Protein AF-A0A2I0VAU4-F1 (afdb_monomer_lite)

Structure (mmCIF, N/CA/C/O backbone):
data_AF-A0A2I0VAU4-F1
#
_entry.id   AF-A0A2I0VAU4-F1
#
loop_
_atom_site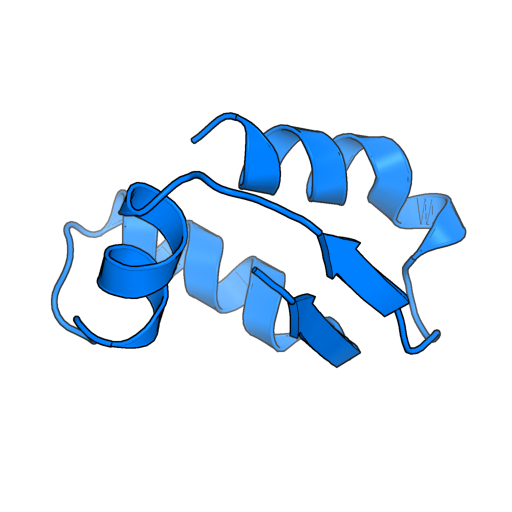.group_PDB
_atom_site.id
_atom_site.type_symbol
_atom_site.label_atom_id
_atom_site.label_alt_id
_atom_site.label_comp_id
_atom_site.label_asym_id
_atom_site.label_entity_id
_atom_site.label_seq_id
_atom_site.pdbx_PDB_ins_code
_atom_site.Cartn_x
_atom_site.Cartn_y
_atom_site.Cartn_z
_atom_site.occupancy
_atom_site.B_iso_or_equiv
_atom_site.auth_seq_id
_atom_site.auth_comp_id
_atom_site.auth_asym_id
_atom_site.auth_atom_id
_atom_site.pdbx_PDB_model_num
ATOM 1 N N . MET A 1 1 ? 0.043 10.058 3.981 1.00 61.97 1 MET A N 1
ATOM 2 C CA . MET A 1 1 ? 0.470 10.258 2.577 1.00 61.97 1 MET A CA 1
ATOM 3 C C . MET A 1 1 ? 1.925 9.849 2.328 1.00 61.97 1 MET A C 1
ATOM 5 O O . MET A 1 1 ? 2.210 9.343 1.254 1.00 61.97 1 MET A O 1
ATOM 9 N N . GLU A 1 2 ? 2.817 10.002 3.314 1.00 72.88 2 GLU A N 1
ATOM 10 C CA . GLU A 1 2 ? 4.252 9.638 3.261 1.00 72.88 2 GLU A CA 1
ATOM 11 C C . GLU A 1 2 ? 4.540 8.242 2.674 1.00 72.88 2 GLU A C 1
ATOM 13 O O . GLU A 1 2 ? 5.355 8.100 1.767 1.00 72.88 2 GLU A O 1
ATOM 18 N N . ILE A 1 3 ? 3.821 7.208 3.122 1.00 77.81 3 ILE A N 1
ATOM 19 C CA . ILE A 1 3 ? 4.061 5.821 2.682 1.00 77.81 3 ILE A CA 1
ATOM 20 C C . ILE A 1 3 ? 3.725 5.623 1.201 1.00 77.81 3 I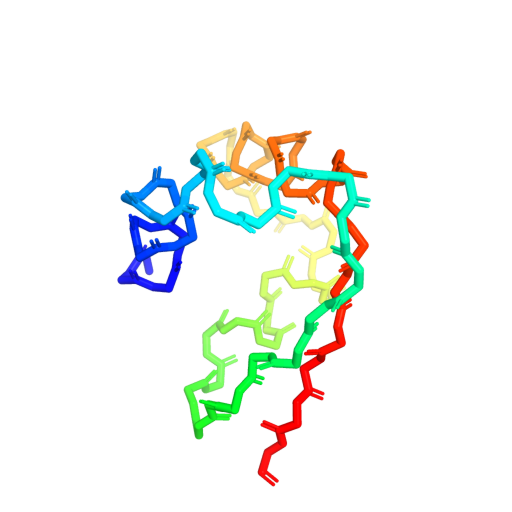LE A C 1
ATOM 22 O O . ILE A 1 3 ? 4.446 4.938 0.483 1.00 77.81 3 ILE A O 1
ATOM 26 N N . VAL A 1 4 ? 2.659 6.260 0.713 1.00 78.12 4 VAL A N 1
ATOM 27 C CA . VAL A 1 4 ? 2.265 6.165 -0.698 1.00 78.12 4 VAL A CA 1
ATOM 28 C C . VAL A 1 4 ? 3.329 6.804 -1.590 1.00 78.12 4 VAL A C 1
ATOM 30 O O . VAL A 1 4 ? 3.697 6.236 -2.617 1.00 78.12 4 VAL A O 1
ATOM 33 N N . LEU A 1 5 ? 3.873 7.949 -1.168 1.00 81.06 5 LEU A N 1
ATOM 34 C CA . LEU A 1 5 ? 4.976 8.621 -1.858 1.00 81.06 5 LEU A CA 1
ATOM 35 C C . LEU A 1 5 ?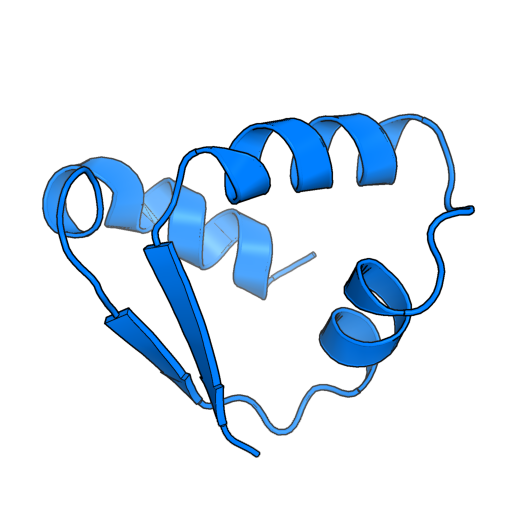 6.254 7.782 -1.827 1.00 81.06 5 LEU A C 1
ATOM 37 O O . LEU A 1 5 ? 6.948 7.700 -2.840 1.00 81.06 5 LEU A O 1
ATOM 41 N N . ALA A 1 6 ? 6.542 7.110 -0.711 1.00 83.94 6 ALA A N 1
ATOM 42 C CA . ALA A 1 6 ? 7.652 6.171 -0.629 1.00 83.94 6 ALA A CA 1
ATOM 43 C C . ALA A 1 6 ? 7.468 5.020 -1.632 1.00 83.94 6 ALA A C 1
ATOM 45 O O . ALA A 1 6 ? 8.336 4.808 -2.474 1.00 83.94 6 ALA A O 1
ATOM 46 N N . ILE A 1 7 ? 6.320 4.339 -1.634 1.00 82.38 7 ILE A N 1
ATOM 47 C CA . ILE A 1 7 ? 6.045 3.241 -2.578 1.00 82.38 7 ILE A CA 1
ATOM 48 C C . ILE A 1 7 ? 6.152 3.727 -4.030 1.00 82.38 7 ILE A C 1
ATOM 50 O O . ILE A 1 7 ? 6.743 3.048 -4.866 1.00 82.38 7 ILE A O 1
ATOM 54 N N . GLN A 1 8 ? 5.667 4.934 -4.337 1.00 83.00 8 GLN A N 1
ATOM 55 C CA . GLN A 1 8 ? 5.844 5.528 -5.663 1.00 83.00 8 GLN A CA 1
ATOM 56 C C . GLN A 1 8 ? 7.305 5.804 -6.014 1.00 83.00 8 GLN A C 1
ATOM 58 O O . GLN A 1 8 ? 7.716 5.523 -7.139 1.00 83.00 8 GLN A O 1
ATOM 63 N N . LYS A 1 9 ? 8.090 6.334 -5.074 1.00 86.44 9 LYS A N 1
ATOM 64 C CA . LYS A 1 9 ? 9.522 6.588 -5.265 1.00 86.44 9 LYS A CA 1
ATOM 65 C C . LYS A 1 9 ? 10.284 5.291 -5.543 1.00 86.44 9 LYS A C 1
ATOM 67 O O . LYS A 1 9 ? 11.183 5.276 -6.377 1.00 86.44 9 LYS A O 1
ATOM 72 N N . TRP A 1 10 ? 9.887 4.204 -4.888 1.00 87.38 10 TRP A N 1
ATOM 73 C CA . TRP A 1 10 ? 10.490 2.880 -5.041 1.00 87.38 10 TRP A CA 1
ATOM 74 C C . TRP A 1 10 ? 9.797 2.002 -6.095 1.00 87.38 10 TRP A C 1
ATOM 76 O O . TRP A 1 10 ? 10.203 0.858 -6.291 1.00 87.38 10 TRP A O 1
ATOM 86 N N . ARG A 1 11 ? 8.818 2.532 -6.846 1.00 84.06 11 ARG A N 1
ATOM 87 C CA . ARG A 1 11 ? 8.078 1.823 -7.906 1.00 84.06 11 ARG A CA 1
ATOM 88 C C . ARG A 1 11 ? 8.944 0.944 -8.817 1.00 84.06 11 ARG A C 1
ATOM 90 O O . ARG A 1 11 ? 8.575 -0.216 -8.975 1.00 84.06 11 ARG A O 1
ATOM 97 N N . PRO A 1 12 ? 10.063 1.414 -9.407 1.00 84.75 12 PRO A N 1
ATOM 98 C CA . PRO A 1 12 ? 10.867 0.573 -10.301 1.00 84.75 12 PRO A CA 1
ATOM 99 C C . PRO A 1 12 ? 11.477 -0.663 -9.618 1.00 84.75 12 PRO A C 1
ATOM 101 O O . PRO A 1 12 ? 11.817 -1.619 -10.304 1.00 84.75 12 PRO A O 1
ATOM 104 N N . PHE A 1 13 ? 11.590 -0.670 -8.289 1.00 84.94 13 PHE A N 1
ATOM 105 C CA . PHE A 1 13 ? 12.128 -1.791 -7.513 1.00 84.94 13 PHE A CA 1
ATOM 106 C C . PHE A 1 13 ? 11.041 -2.711 -6.944 1.00 84.94 13 PHE A C 1
ATOM 108 O O . PHE A 1 13 ? 11.310 -3.882 -6.679 1.00 84.94 13 PHE A O 1
ATOM 115 N N . LEU A 1 14 ? 9.832 -2.177 -6.746 1.00 84.06 14 LEU A N 1
ATOM 116 C CA . LEU A 1 14 ? 8.705 -2.864 -6.107 1.00 84.06 14 LEU A CA 1
ATOM 117 C C . LEU A 1 14 ? 7.716 -3.473 -7.111 1.00 84.06 14 LEU A C 1
ATOM 119 O O . LEU A 1 14 ? 6.941 -4.357 -6.759 1.00 84.06 14 LEU A O 1
ATOM 123 N N . LEU A 1 15 ? 7.713 -3.005 -8.363 1.00 83.56 15 LEU A N 1
ATOM 124 C CA . LEU A 1 15 ? 6.803 -3.508 -9.390 1.00 83.56 15 LEU A CA 1
ATOM 125 C C . LEU A 1 15 ? 7.063 -5.001 -9.669 1.00 83.56 15 LEU A C 1
ATOM 127 O O . LEU A 1 15 ? 8.179 -5.389 -10.011 1.00 83.56 15 LEU A O 1
ATOM 131 N N . GLY A 1 16 ? 6.020 -5.829 -9.556 1.00 84.12 16 GLY A N 1
ATOM 132 C CA . GLY A 1 16 ? 6.090 -7.265 -9.856 1.00 84.12 16 GLY A CA 1
ATOM 133 C C . GLY A 1 16 ? 6.763 -8.121 -8.778 1.00 84.12 16 GLY A C 1
ATOM 134 O O . GLY A 1 16 ? 7.113 -9.267 -9.052 1.00 84.12 16 GLY A O 1
ATOM 135 N N . ARG A 1 17 ? 6.967 -7.584 -7.569 1.00 85.31 17 ARG A N 1
ATOM 136 C CA . ARG A 1 17 ? 7.510 -8.321 -6.422 1.00 85.31 17 ARG A CA 1
ATOM 137 C C . ARG A 1 17 ? 6.626 -8.119 -5.201 1.00 85.31 17 ARG A C 1
ATOM 139 O O . ARG A 1 17 ? 6.119 -7.022 -4.998 1.00 85.31 17 ARG A O 1
ATOM 146 N N . HIS A 1 18 ? 6.509 -9.160 -4.383 1.00 87.38 18 HIS A N 1
ATOM 147 C CA . HIS A 1 18 ? 5.906 -9.051 -3.063 1.00 87.38 18 HIS A CA 1
ATOM 148 C C . HIS A 1 18 ? 6.869 -8.338 -2.102 1.00 87.38 18 HIS A C 1
ATOM 150 O O . HIS A 1 18 ? 8.060 -8.669 -2.063 1.00 87.38 18 HIS A O 1
ATOM 156 N N . PHE A 1 19 ? 6.382 -7.365 -1.332 1.00 86.81 19 PHE A N 1
ATOM 157 C CA . PHE A 1 19 ? 7.185 -6.659 -0.327 1.00 86.81 19 PHE A CA 1
ATOM 158 C C . PHE A 1 19 ? 6.406 -6.373 0.955 1.00 86.81 19 PHE A C 1
ATOM 160 O O . PHE A 1 19 ? 5.184 -6.277 0.960 1.00 86.81 19 PHE A O 1
ATOM 167 N N . ILE A 1 20 ? 7.136 -6.187 2.055 1.00 87.56 20 I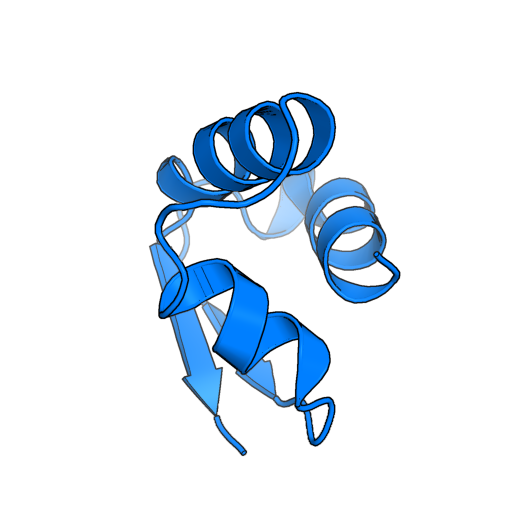LE A N 1
ATOM 168 C CA . ILE A 1 20 ? 6.547 -5.910 3.365 1.00 87.56 20 ILE A CA 1
ATOM 169 C C . ILE A 1 20 ? 6.804 -4.449 3.726 1.00 87.56 20 ILE A C 1
ATOM 171 O O . ILE A 1 20 ? 7.950 -4.004 3.818 1.00 87.56 20 ILE A O 1
ATOM 175 N N . VAL A 1 21 ? 5.730 -3.704 3.958 1.00 84.56 21 VAL A N 1
ATOM 176 C CA . VAL A 1 21 ? 5.763 -2.340 4.480 1.00 84.56 21 VAL A CA 1
ATOM 177 C C . VAL A 1 21 ? 5.687 -2.417 5.998 1.00 84.56 21 VAL A C 1
ATOM 179 O O . VAL A 1 21 ? 4.626 -2.665 6.564 1.00 84.56 21 VAL A O 1
ATOM 182 N N . ARG A 1 22 ? 6.822 -2.203 6.668 1.00 85.38 22 ARG A N 1
ATOM 183 C CA . ARG A 1 22 ? 6.865 -2.077 8.128 1.00 85.38 22 ARG A CA 1
ATOM 184 C C . ARG A 1 22 ? 6.576 -0.641 8.527 1.00 85.38 22 ARG A C 1
ATOM 186 O O . ARG A 1 22 ? 7.355 0.251 8.191 1.00 85.38 22 ARG A O 1
ATOM 193 N N . THR A 1 23 ? 5.451 -0.408 9.189 1.00 79.25 23 THR A N 1
ATOM 194 C CA . THR A 1 23 ? 5.064 0.934 9.626 1.00 79.25 23 THR A CA 1
ATOM 195 C C . THR A 1 23 ? 4.255 0.888 10.914 1.00 79.25 23 THR A C 1
ATOM 197 O O . THR A 1 23 ? 3.304 0.130 11.043 1.00 79.25 23 THR A O 1
ATOM 200 N N . ASP A 1 24 ? 4.590 1.771 11.847 1.00 81.06 24 ASP A N 1
ATOM 201 C CA . ASP A 1 24 ? 3.820 2.065 13.058 1.00 81.06 24 ASP A CA 1
ATOM 202 C C . ASP A 1 24 ? 2.671 3.059 12.788 1.00 81.06 24 ASP A C 1
ATOM 204 O O . ASP A 1 24 ? 1.861 3.388 13.664 1.00 81.06 24 ASP A O 1
ATOM 208 N N . GLN A 1 25 ? 2.571 3.549 11.550 1.00 70.81 25 GLN A N 1
ATOM 209 C CA . GLN A 1 25 ? 1.687 4.640 11.191 1.00 70.81 25 GLN A CA 1
ATOM 210 C C . GLN A 1 25 ? 0.250 4.140 10.995 1.00 70.81 25 GLN A C 1
ATOM 212 O O . GLN A 1 25 ? -0.128 3.560 9.972 1.00 70.81 25 GLN A O 1
ATOM 217 N N . ARG A 1 26 ? -0.605 4.437 11.981 1.00 68.94 26 ARG A N 1
ATOM 218 C CA . ARG A 1 26 ? -2.032 4.059 11.978 1.00 68.94 26 ARG A CA 1
ATOM 219 C C . ARG A 1 26 ? -2.807 4.597 10.774 1.00 68.94 26 ARG A C 1
ATOM 221 O O . ARG A 1 26 ? -3.795 3.992 10.379 1.00 68.94 26 ARG A O 1
ATOM 228 N N . SER A 1 27 ? -2.359 5.689 10.157 1.00 68.19 27 SER A N 1
ATOM 229 C CA . SER A 1 27 ? -3.012 6.303 8.994 1.00 68.19 27 SER A CA 1
ATOM 230 C C . SER A 1 27 ? -3.118 5.363 7.790 1.00 68.19 27 SER A C 1
ATOM 232 O O . SER A 1 27 ? -4.074 5.468 7.029 1.00 68.19 27 SER A O 1
ATOM 234 N N . LEU A 1 28 ? -2.172 4.430 7.620 1.00 70.12 28 LEU A N 1
ATOM 235 C CA . LEU A 1 28 ? -2.232 3.436 6.543 1.00 70.12 28 LEU A CA 1
ATOM 236 C C . LEU A 1 28 ? -3.289 2.358 6.823 1.00 70.12 28 LEU A C 1
ATOM 238 O O . LEU A 1 28 ? -3.961 1.904 5.901 1.00 70.12 28 LEU A O 1
ATOM 242 N N . LYS A 1 29 ? -3.483 2.022 8.106 1.00 70.75 29 LYS A N 1
ATOM 243 C CA . LYS A 1 29 ? -4.540 1.117 8.570 1.00 70.75 29 LYS A CA 1
ATOM 244 C C . LYS A 1 29 ? -5.910 1.639 8.158 1.00 70.75 29 LYS A C 1
ATOM 246 O O . LYS A 1 29 ? -6.672 0.944 7.498 1.00 70.75 29 LYS A O 1
ATOM 251 N N . TYR A 1 30 ? -6.166 2.909 8.479 1.00 68.50 30 TYR A N 1
ATOM 252 C CA . TYR A 1 30 ? -7.409 3.586 8.123 1.00 68.50 30 TYR A CA 1
ATOM 253 C C . TYR A 1 30 ? -7.611 3.649 6.611 1.00 68.50 30 TYR A C 1
ATOM 255 O O . TYR A 1 30 ? -8.728 3.489 6.149 1.00 68.50 30 TYR A O 1
ATOM 263 N N . LEU A 1 31 ? -6.542 3.814 5.832 1.00 68.19 31 LEU A N 1
ATOM 264 C CA . LEU A 1 31 ? -6.616 3.890 4.374 1.00 68.19 31 LEU A CA 1
ATOM 265 C C . LEU A 1 31 ? -7.028 2.549 3.733 1.00 68.19 31 LEU A C 1
ATOM 267 O O . LEU A 1 31 ? -7.706 2.555 2.712 1.00 68.19 31 LEU A O 1
ATOM 271 N N . LEU A 1 32 ? -6.652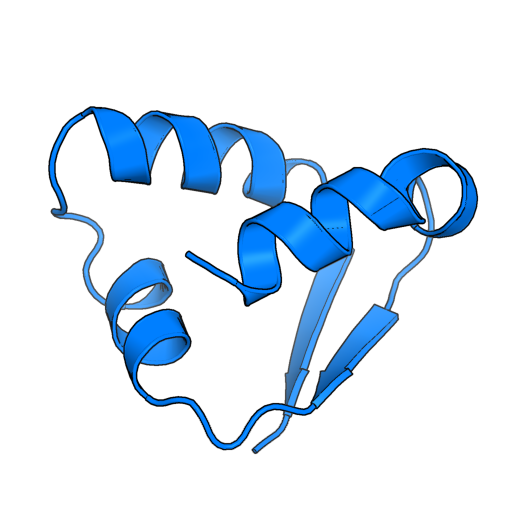 1.412 4.328 1.00 68.19 32 LEU A N 1
ATOM 272 C CA . LEU A 1 32 ? -7.042 0.077 3.853 1.00 68.19 32 LEU A CA 1
ATOM 273 C C . LEU A 1 32 ? -8.374 -0.415 4.426 1.00 68.19 32 LEU A C 1
ATOM 275 O O . LEU A 1 32 ? -9.161 -1.007 3.691 1.00 68.19 32 LEU A O 1
ATOM 279 N N . GLU A 1 33 ? -8.640 -0.179 5.713 1.00 68.44 33 GLU A N 1
ATOM 280 C CA . GLU A 1 33 ? -9.898 -0.591 6.354 1.00 68.44 33 GLU A CA 1
ATOM 281 C C . GLU A 1 33 ? -11.063 0.325 5.975 1.00 68.44 33 GLU A C 1
ATOM 283 O O . GLU A 1 33 ? -12.167 -0.149 5.694 1.00 68.44 33 GLU A O 1
ATOM 288 N N . GLN A 1 34 ? -10.845 1.642 5.929 1.00 59.44 34 GLN A N 1
ATOM 289 C CA . GLN A 1 34 ? -11.876 2.567 5.480 1.00 59.44 34 GLN A CA 1
ATOM 290 C C . GLN A 1 34 ? -11.855 2.617 3.956 1.00 59.44 34 GLN A C 1
ATOM 292 O O . GLN A 1 34 ? -11.233 3.466 3.332 1.00 59.44 34 GLN A O 1
ATOM 297 N N . ARG A 1 35 ? -12.654 1.749 3.336 1.00 56.06 35 ARG A N 1
ATOM 298 C CA . ARG A 1 35 ? -13.011 1.774 1.902 1.00 56.06 35 ARG A CA 1
ATOM 299 C C . ARG A 1 35 ? -13.761 3.058 1.465 1.00 56.06 35 ARG A C 1
ATOM 301 O O . ARG A 1 35 ? -14.313 3.116 0.369 1.00 56.06 35 ARG A O 1
ATOM 308 N N . MET A 1 36 ? -13.812 4.071 2.329 1.00 53.56 36 MET A N 1
ATOM 309 C CA . MET A 1 36 ? -14.560 5.320 2.216 1.00 53.56 36 MET A CA 1
ATOM 310 C C . MET A 1 36 ? -13.659 6.488 2.622 1.00 53.56 36 MET A C 1
ATOM 312 O O . MET A 1 36 ? -13.783 7.034 3.714 1.00 53.56 36 MET A O 1
ATOM 316 N N . VAL A 1 37 ? -12.726 6.869 1.757 1.00 61.69 37 VAL A N 1
ATOM 317 C CA . VAL A 1 37 ? -11.949 8.095 1.958 1.00 61.69 37 VAL A CA 1
ATOM 318 C C . VAL A 1 37 ? -11.911 8.844 0.636 1.00 61.69 37 VAL A C 1
ATOM 320 O O . VAL A 1 37 ? -11.806 8.217 -0.415 1.00 61.69 37 VAL A O 1
ATOM 323 N N . THR A 1 38 ? -12.064 10.164 0.730 1.00 69.38 38 THR A N 1
ATOM 324 C CA . THR A 1 38 ? -11.974 11.230 -0.285 1.00 69.38 38 THR A CA 1
ATOM 325 C C . THR A 1 38 ? -11.356 10.807 -1.625 1.00 69.38 38 THR A C 1
ATOM 327 O O . THR A 1 38 ? -10.340 10.123 -1.619 1.00 69.38 38 THR A O 1
ATOM 330 N N . GLU A 1 39 ? -11.879 11.274 -2.767 1.00 75.56 39 GLU A N 1
ATOM 331 C CA . GLU A 1 39 ? -11.443 10.893 -4.136 1.00 75.56 39 GLU A CA 1
ATOM 332 C C . GLU A 1 39 ? -9.918 10.760 -4.336 1.00 75.56 39 GLU A C 1
ATOM 334 O O . GLU A 1 39 ? -9.440 9.872 -5.046 1.00 75.56 39 GLU A O 1
ATOM 339 N N . GLU A 1 40 ? -9.128 11.610 -3.679 1.00 72.25 40 GLU A N 1
ATOM 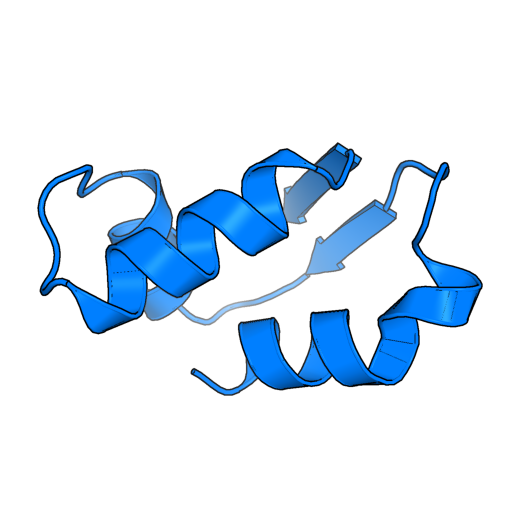340 C CA . GLU A 1 40 ? -7.669 11.534 -3.702 1.00 72.25 40 GLU A CA 1
ATOM 341 C C . GLU A 1 40 ? -7.121 10.212 -3.123 1.00 72.25 40 GLU A C 1
ATOM 343 O O . GLU A 1 40 ? -6.278 9.560 -3.740 1.00 72.25 40 GLU A O 1
ATOM 348 N N . HIS A 1 41 ? -7.646 9.755 -1.986 1.00 72.06 41 HIS A N 1
ATOM 349 C CA . HIS A 1 41 ? -7.282 8.483 -1.357 1.00 72.06 41 HIS A CA 1
ATOM 350 C C . HIS A 1 41 ? -7.698 7.282 -2.209 1.00 72.06 41 HIS A C 1
ATOM 352 O O . HIS A 1 41 ? -6.937 6.321 -2.306 1.00 72.06 41 HIS A O 1
ATOM 358 N N . GLN A 1 42 ? -8.848 7.343 -2.888 1.00 74.31 42 GLN A N 1
ATOM 359 C CA . GLN A 1 42 ? -9.257 6.299 -3.836 1.00 74.31 42 GLN A CA 1
ATOM 360 C C . GLN A 1 42 ? -8.311 6.200 -5.036 1.00 74.31 42 GLN A C 1
ATOM 362 O O . GLN A 1 42 ? -7.956 5.092 -5.451 1.00 74.31 42 GLN A O 1
ATOM 367 N N . ARG A 1 43 ? -7.838 7.334 -5.572 1.00 77.56 43 ARG A N 1
ATOM 368 C CA . ARG A 1 43 ? -6.797 7.332 -6.615 1.00 77.56 43 ARG A CA 1
ATOM 369 C C . ARG A 1 43 ? -5.507 6.687 -6.118 1.00 77.56 43 ARG A C 1
ATOM 371 O O . ARG A 1 43 ? -4.865 5.958 -6.874 1.00 77.56 43 ARG A O 1
ATOM 378 N N . TRP A 1 44 ? -5.123 6.934 -4.868 1.00 75.88 44 TRP A N 1
ATOM 379 C CA . TRP A 1 44 ? -3.940 6.321 -4.263 1.00 75.88 44 TRP A CA 1
ATOM 380 C C . TRP A 1 44 ? -4.108 4.819 -4.022 1.00 75.88 44 TRP A C 1
ATOM 382 O O . TRP A 1 44 ? -3.234 4.053 -4.422 1.00 75.88 44 TRP A O 1
ATOM 392 N N . LEU A 1 45 ? -5.245 4.384 -3.476 1.00 75.50 45 LEU A N 1
ATOM 393 C CA . LEU A 1 45 ? -5.602 2.968 -3.334 1.00 75.50 45 LEU A CA 1
ATOM 394 C C . LEU A 1 45 ? -5.577 2.244 -4.673 1.00 75.50 45 LEU A C 1
ATOM 396 O O . LEU A 1 45 ? -4.981 1.183 -4.777 1.00 75.50 45 LEU A O 1
ATOM 400 N N . SER A 1 46 ? -6.146 2.843 -5.717 1.00 77.88 46 SER A N 1
ATOM 401 C CA . SER A 1 46 ? -6.147 2.258 -7.064 1.00 77.88 46 SER A CA 1
ATOM 402 C C . SER A 1 46 ? -4.733 2.061 -7.612 1.00 77.88 46 SER A C 1
ATOM 404 O O . SER A 1 46 ? -4.464 1.075 -8.290 1.00 77.88 46 SER A O 1
ATOM 406 N N . LYS A 1 47 ? -3.802 2.969 -7.288 1.00 76.88 47 LYS A N 1
ATOM 407 C CA . LYS A 1 47 ? -2.381 2.796 -7.620 1.00 76.88 47 LYS A CA 1
ATOM 408 C C . LYS A 1 47 ? -1.735 1.691 -6.785 1.00 76.88 47 LYS A C 1
ATOM 410 O O . LYS A 1 47 ? -0.884 0.988 -7.313 1.00 76.88 47 LYS A O 1
ATOM 415 N N . LEU A 1 48 ? -2.113 1.558 -5.513 1.00 76.88 48 LEU A N 1
ATOM 416 C CA . LEU A 1 48 ? -1.576 0.557 -4.589 1.00 76.88 48 LEU A CA 1
ATOM 417 C C . LEU A 1 48 ? -2.110 -0.858 -4.849 1.00 76.88 48 LEU A C 1
ATOM 419 O O . LEU A 1 48 ? -1.359 -1.805 -4.676 1.00 76.88 48 LEU A O 1
ATOM 423 N N . LEU A 1 49 ? -3.343 -1.005 -5.341 1.00 74.31 49 LEU A N 1
ATOM 424 C CA . LEU A 1 49 ? -3.957 -2.293 -5.700 1.00 74.31 49 LEU A CA 1
ATOM 425 C C . LEU A 1 49 ? -3.177 -3.069 -6.774 1.00 74.31 49 LEU A C 1
ATOM 427 O O . LEU A 1 49 ? -3.344 -4.276 -6.895 1.00 74.31 49 LEU A O 1
ATOM 431 N N . GLY A 1 50 ? -2.338 -2.388 -7.560 1.00 78.62 50 GLY A N 1
ATOM 432 C CA . GLY A 1 50 ? -1.444 -3.025 -8.531 1.00 78.62 50 GLY A CA 1
ATOM 433 C C . GLY A 1 50 ? -0.137 -3.561 -7.936 1.00 78.62 50 GLY A C 1
ATOM 434 O O . GLY A 1 50 ? 0.677 -4.104 -8.680 1.00 78.62 50 GLY A O 1
ATOM 435 N N . TYR A 1 51 ? 0.093 -3.375 -6.636 1.00 81.88 51 TYR A N 1
ATOM 436 C CA . TYR A 1 51 ? 1.256 -3.894 -5.929 1.00 81.88 51 TYR A CA 1
ATOM 437 C C . TYR A 1 51 ? 0.837 -5.028 -5.006 1.00 81.88 51 TYR A C 1
ATOM 439 O O . TYR A 1 51 ? -0.192 -4.960 -4.340 1.00 81.88 51 TYR A O 1
ATOM 447 N N . ASP A 1 52 ? 1.683 -6.045 -4.945 1.00 83.06 52 ASP A N 1
ATOM 448 C CA . ASP A 1 52 ? 1.565 -7.124 -3.982 1.00 83.06 52 ASP A CA 1
ATOM 449 C C . ASP A 1 52 ? 2.393 -6.740 -2.751 1.00 83.06 52 ASP A C 1
ATOM 451 O O . ASP A 1 52 ? 3.624 -6.698 -2.806 1.00 83.06 52 ASP A O 1
ATOM 455 N N . PHE A 1 53 ? 1.729 -6.340 -1.669 1.00 84.50 53 PHE A N 1
ATOM 456 C CA . PHE A 1 53 ? 2.412 -5.956 -0.442 1.00 84.50 53 PHE A CA 1
ATOM 457 C C . PHE A 1 53 ? 1.622 -6.320 0.803 1.00 84.50 53 PHE A C 1
ATOM 459 O O . PHE A 1 53 ? 0.391 -6.330 0.810 1.00 84.50 53 PHE A O 1
ATOM 466 N N . GLU A 1 54 ? 2.357 -6.557 1.880 1.00 84.75 54 GLU A N 1
ATOM 467 C CA . GLU A 1 54 ? 1.810 -6.780 3.212 1.00 84.75 54 GLU A CA 1
ATOM 468 C C . GLU A 1 54 ? 2.238 -5.644 4.141 1.00 84.75 54 GLU A C 1
ATOM 470 O O . GLU A 1 54 ? 3.328 -5.089 4.001 1.00 84.75 54 GLU A O 1
ATOM 475 N N . ILE A 1 55 ? 1.389 -5.284 5.101 1.00 79.69 55 ILE A N 1
ATOM 476 C CA . ILE A 1 55 ? 1.746 -4.315 6.137 1.00 79.69 55 ILE A CA 1
ATOM 477 C C . ILE A 1 55 ? 2.019 -5.058 7.434 1.00 79.69 55 ILE A C 1
ATOM 479 O O . ILE A 1 55 ? 1.141 -5.741 7.955 1.00 79.69 55 ILE A O 1
ATOM 483 N N . GLN A 1 56 ? 3.222 -4.868 7.969 1.00 83.31 56 GLN A N 1
ATOM 484 C CA . GLN A 1 56 ? 3.595 -5.312 9.309 1.00 83.31 56 GLN A CA 1
ATOM 485 C C . GLN A 1 56 ? 3.707 -4.105 10.243 1.00 83.31 56 GLN A C 1
ATOM 487 O O . GLN A 1 56 ? 4.273 -3.076 9.866 1.00 83.31 56 GLN A O 1
ATOM 492 N N . TYR A 1 57 ? 3.172 -4.256 11.452 1.00 76.00 57 TYR A N 1
ATOM 493 C CA . TYR A 1 57 ? 3.277 -3.285 12.542 1.00 76.00 57 TYR A CA 1
ATOM 494 C C . TYR A 1 57 ? 4.441 -3.625 13.465 1.00 76.00 57 TYR A C 1
ATOM 496 O O . TYR A 1 57 ? 4.643 -4.835 13.722 1.00 76.00 57 TYR A O 1
#

pLDDT: mean 76.86, std 8.24, range [53.56, 87.56]

Secondary structure (DSSP, 8-state):
-HHHHHHHHTHHHHTTS-EEEE---HHHHHHHH-S---HHHHHHHHHHTTS-EEEE-

Radius of gyration: 10.95 Å; chains: 1; bounding box: 27×21×23 Å

Foldseek 3Di:
DVVLVVCVVCVVVQQPDEEEAEDPDCVVVCLVVVPDDDPVSVVSVVVCVNTHYHYDD

Organism: NCBI:txid906689

Sequence (57 aa):
MEIVLAIQKWRPFLLGRHFIVRTDQRSLKYLLEQRMVTEEHQRWLSKLLGYDFEIQY

InterPro domains:
  IPR041373 Reverse transcriptase, RNase H-like domain [PF17917] (3-51)
  IPR043502 DNA/RNA polymerase superfamily [SSF56672] (3-57)